Protein AF-A0A0A9XBM1-F1 (afdb_monomer_lite)

Organism: Lygus hesperus (NCBI:txid30085)

pLDDT: mean 88.99, std 8.9, range [54.28, 97.19]

Sequence (110 aa):
WNTLREMLKLSILEDVDGINVFISQVRAITDNQAQKAEEFISFRVEHKNLERELESVMVTAANLDNKNTLLRSWAREIVPSVTDATAALAQAKSKLKNYDALLQQQIDVF

Secondary structure (DSSP, 8-state):
-HHHHHHHHHHHHHHHHHHHHHHHHHHHHHSSPP-SHHHHHHHHHHHHHHHHHHHHHHHHHHHHHHHHHHHHHHHS---THHHHHHHHHHHHHHHHHHHHHHHHHHHTT-

Foldseek 3Di:
DVVVLVVLVVLLVVLLVVLVVLLVLLCVLLVDDDPDPVVLVVSVVSLVVSVVVLVVNVVSLVVSVVSQVVSCVPVVDGDPSSVVSVVSSVVSVVSSVVVVVVSVVVVVVD

Radius of gyration: 17.49 Å; chains: 1; bounding box: 48×18×48 Å

Structure (mmCIF, N/CA/C/O backbone):
data_AF-A0A0A9XBM1-F1
#
_entry.id   AF-A0A0A9XBM1-F1
#
loop_
_atom_site.group_PDB
_atom_site.id
_atom_site.type_symbol
_atom_site.label_atom_id
_atom_site.label_alt_id
_atom_site.label_comp_id
_atom_site.label_asym_id
_atom_site.label_entity_id
_atom_site.label_seq_id
_atom_site.pdbx_PDB_ins_code
_atom_site.Cartn_x
_atom_site.Cartn_y
_atom_site.Cartn_z
_atom_site.occupancy
_atom_site.B_iso_or_equiv
_atom_site.auth_seq_id
_atom_site.auth_comp_id
_atom_site.auth_asym_id
_atom_site.auth_atom_id
_atom_site.pdbx_PDB_model_num
ATOM 1 N N . TRP A 1 1 ? 26.077 -0.774 -17.423 1.00 62.84 1 TRP A N 1
ATOM 2 C CA . TRP A 1 1 ? 24.678 -1.020 -17.831 1.00 62.84 1 TRP A CA 1
ATOM 3 C C . TRP A 1 1 ? 23.969 -2.034 -16.940 1.00 62.84 1 TRP A C 1
ATOM 5 O O . TRP A 1 1 ? 22.988 -1.641 -16.326 1.00 62.84 1 TRP A O 1
ATOM 15 N N . ASN A 1 2 ? 24.482 -3.259 -16.757 1.00 78.94 2 ASN A N 1
ATOM 16 C CA . ASN A 1 2 ? 23.859 -4.243 -15.850 1.00 78.94 2 ASN A CA 1
ATOM 17 C C . ASN A 1 2 ? 23.706 -3.741 -14.402 1.00 78.94 2 ASN A C 1
ATOM 19 O O . ASN A 1 2 ? 22.656 -3.928 -13.806 1.00 78.94 2 ASN A O 1
ATOM 23 N N . THR A 1 3 ? 24.693 -3.019 -13.865 1.00 88.94 3 THR A N 1
ATOM 24 C CA . THR A 1 3 ? 24.633 -2.476 -12.496 1.00 88.94 3 THR A CA 1
ATOM 25 C C . THR A 1 3 ? 23.484 -1.486 -12.280 1.00 88.94 3 THR A C 1
ATOM 27 O O . THR A 1 3 ? 22.791 -1.578 -11.277 1.00 88.94 3 THR A O 1
ATOM 30 N N . LEU A 1 4 ? 23.231 -0.577 -13.232 1.00 89.56 4 LEU A N 1
ATOM 31 C CA . LEU A 1 4 ? 22.135 0.399 -13.127 1.00 89.56 4 LEU A CA 1
ATOM 32 C C . LEU A 1 4 ? 20.760 -0.275 -13.204 1.00 89.56 4 LEU A C 1
ATOM 34 O O . LEU A 1 4 ? 19.846 0.117 -12.485 1.00 89.56 4 LEU A O 1
ATOM 38 N N . ARG A 1 5 ? 20.626 -1.314 -14.041 1.00 92.06 5 ARG A N 1
ATOM 39 C CA . ARG A 1 5 ? 19.409 -2.131 -14.120 1.00 92.06 5 ARG A CA 1
ATOM 40 C C . ARG A 1 5 ? 19.108 -2.807 -12.784 1.00 92.06 5 ARG A C 1
ATOM 42 O O . ARG A 1 5 ? 17.983 -2.718 -12.303 1.00 92.06 5 ARG A O 1
ATOM 49 N N . GLU A 1 6 ? 20.101 -3.471 -12.195 1.00 93.12 6 GLU A N 1
ATOM 50 C CA . GLU A 1 6 ? 19.921 -4.159 -10.911 1.00 93.12 6 GLU A CA 1
ATOM 51 C C . GLU A 1 6 ? 19.645 -3.175 -9.769 1.00 93.12 6 GLU A C 1
ATOM 53 O O . GLU A 1 6 ? 18.763 -3.426 -8.957 1.00 93.12 6 GLU A O 1
ATOM 58 N N . MET A 1 7 ? 20.309 -2.014 -9.746 1.00 94.12 7 MET A N 1
ATOM 59 C CA . MET A 1 7 ? 20.017 -0.960 -8.766 1.00 94.12 7 MET A CA 1
ATOM 60 C C . MET A 1 7 ? 18.577 -0.445 -8.879 1.00 94.12 7 MET A C 1
ATOM 62 O O . MET A 1 7 ? 17.908 -0.274 -7.863 1.00 94.12 7 MET A O 1
ATOM 66 N N . LEU A 1 8 ? 18.074 -0.234 -10.102 1.00 94.56 8 LEU A N 1
ATOM 67 C CA . LEU A 1 8 ? 16.690 0.193 -10.310 1.00 94.56 8 LEU A CA 1
ATOM 68 C C . LEU A 1 8 ? 15.699 -0.873 -9.829 1.00 94.56 8 LEU A C 1
ATOM 70 O O . LEU A 1 8 ? 14.731 -0.536 -9.156 1.00 94.56 8 LEU A O 1
ATOM 74 N N . LYS A 1 9 ? 15.955 -2.154 -10.120 1.00 94.81 9 LYS A N 1
ATOM 75 C CA . LYS A 1 9 ? 15.132 -3.258 -9.608 1.00 94.81 9 LYS A CA 1
ATOM 76 C C . LYS A 1 9 ? 15.122 -3.332 -8.091 1.00 94.81 9 LYS A C 1
ATOM 78 O O . LYS A 1 9 ? 14.051 -3.472 -7.518 1.00 94.81 9 LYS A O 1
ATOM 83 N N . LEU A 1 10 ? 16.289 -3.248 -7.456 1.00 94.81 10 LEU A N 1
ATOM 84 C CA . LEU A 1 10 ? 16.393 -3.284 -5.999 1.00 94.81 10 LEU A CA 1
ATOM 85 C C . LEU A 1 10 ? 15.613 -2.129 -5.375 1.00 94.81 10 LEU A C 1
ATOM 87 O O . LEU A 1 10 ? 14.800 -2.365 -4.494 1.00 94.81 10 LEU A O 1
ATOM 91 N N . SER A 1 11 ? 15.751 -0.917 -5.917 1.00 95.88 11 SER A N 1
ATOM 92 C CA . SER A 1 11 ? 14.977 0.232 -5.443 1.00 95.88 11 SER A CA 1
ATOM 93 C C . SER A 1 11 ? 13.463 0.055 -5.630 1.00 95.88 11 SER A C 1
ATOM 95 O O . SER A 1 11 ? 12.692 0.487 -4.782 1.00 95.88 11 SER A O 1
ATOM 97 N N . ILE A 1 12 ? 13.018 -0.586 -6.718 1.00 96.31 12 ILE A N 1
ATOM 98 C CA . ILE A 1 12 ? 11.601 -0.938 -6.916 1.00 96.31 12 ILE A CA 1
ATOM 99 C C . ILE A 1 12 ? 11.145 -1.955 -5.861 1.00 96.31 12 ILE A C 1
ATOM 101 O O . ILE A 1 12 ? 1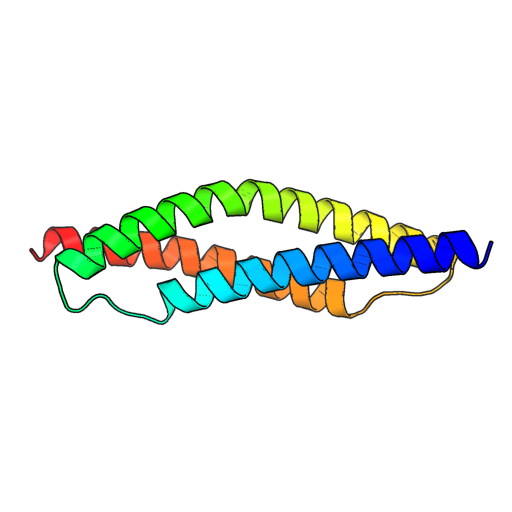0.053 -1.820 -5.319 1.00 96.31 12 ILE A O 1
ATOM 105 N N . LEU A 1 13 ? 11.956 -2.976 -5.573 1.00 96.06 13 LEU A N 1
ATOM 106 C CA . LEU A 1 13 ? 11.619 -4.000 -4.582 1.00 96.06 13 LEU A CA 1
ATOM 107 C C . LEU A 1 13 ? 11.556 -3.423 -3.162 1.00 96.06 13 LEU A C 1
ATOM 109 O O . LEU A 1 13 ? 10.625 -3.743 -2.434 1.00 96.06 13 LEU A O 1
ATOM 113 N N . GLU A 1 14 ? 12.472 -2.524 -2.801 1.00 96.12 14 GLU A N 1
ATOM 114 C CA . GLU A 1 14 ? 12.451 -1.813 -1.515 1.00 96.12 14 GLU A CA 1
ATOM 115 C C . GLU A 1 14 ? 11.171 -0.981 -1.340 1.00 96.12 14 GLU A C 1
ATOM 117 O O . GLU A 1 14 ? 10.521 -1.050 -0.296 1.00 96.12 14 GLU A O 1
ATOM 122 N N . ASP A 1 15 ? 10.765 -0.239 -2.375 1.00 96.75 15 ASP A N 1
ATOM 123 C CA . ASP A 1 15 ? 9.511 0.522 -2.363 1.00 96.75 15 ASP A CA 1
ATOM 124 C C . ASP A 1 15 ? 8.284 -0.406 -2.235 1.00 96.75 15 ASP A C 1
ATOM 126 O O . ASP A 1 15 ? 7.347 -0.099 -1.494 1.00 96.75 15 ASP A O 1
ATOM 130 N N . VAL A 1 16 ? 8.282 -1.551 -2.936 1.00 97.06 16 VAL A N 1
ATOM 131 C CA . VAL A 1 16 ? 7.225 -2.577 -2.832 1.00 97.06 16 VAL A CA 1
ATOM 132 C C . VAL A 1 16 ? 7.138 -3.129 -1.409 1.00 97.06 16 VAL A C 1
ATOM 134 O O . VAL A 1 16 ? 6.039 -3.230 -0.864 1.00 97.06 16 VAL A O 1
ATOM 137 N N . ASP A 1 17 ? 8.270 -3.461 -0.793 1.00 96.56 17 ASP A N 1
ATOM 138 C CA . ASP A 1 17 ? 8.311 -3.982 0.573 1.00 96.56 17 ASP A CA 1
ATOM 139 C C . ASP A 1 17 ? 7.808 -2.946 1.582 1.00 96.56 17 ASP A C 1
ATOM 141 O O . ASP A 1 17 ? 6.992 -3.279 2.444 1.00 96.56 17 ASP A O 1
ATOM 145 N N . GLY A 1 18 ? 8.194 -1.675 1.429 1.00 96.50 18 GLY A N 1
ATOM 146 C CA . GLY A 1 18 ? 7.663 -0.577 2.240 1.00 96.50 18 GLY A CA 1
ATOM 147 C C . GLY A 1 18 ? 6.138 -0.450 2.139 1.00 96.50 18 GLY A C 1
ATOM 148 O O . GLY A 1 18 ? 5.448 -0.370 3.157 1.00 96.50 18 GLY A O 1
ATOM 149 N N . ILE A 1 19 ? 5.588 -0.519 0.921 1.00 96.50 19 ILE A N 1
ATOM 150 C CA . ILE A 1 19 ? 4.134 -0.522 0.694 1.00 96.50 19 ILE A CA 1
ATOM 151 C C . ILE A 1 19 ? 3.475 -1.748 1.351 1.00 96.50 19 ILE A C 1
ATOM 153 O O . ILE A 1 19 ? 2.422 -1.622 1.980 1.00 96.50 19 ILE A O 1
ATOM 157 N N . ASN A 1 20 ? 4.084 -2.931 1.251 1.00 96.50 20 ASN A N 1
ATOM 158 C CA . ASN A 1 20 ? 3.552 -4.162 1.840 1.00 96.50 20 ASN A CA 1
ATOM 159 C C . ASN A 1 20 ? 3.535 -4.134 3.375 1.00 96.50 20 ASN A C 1
ATOM 161 O O . ASN A 1 20 ? 2.588 -4.642 3.990 1.00 96.50 20 ASN A O 1
ATOM 165 N N . VAL A 1 21 ? 4.543 -3.525 4.004 1.00 96.69 21 VAL A N 1
ATOM 166 C CA . VAL A 1 21 ? 4.569 -3.302 5.458 1.00 96.69 21 VAL A CA 1
ATOM 167 C C . VAL A 1 21 ? 3.399 -2.416 5.874 1.00 96.69 21 VAL A C 1
ATOM 169 O O . VAL A 1 21 ? 2.626 -2.808 6.750 1.00 96.69 21 VAL A O 1
ATOM 172 N N . PHE A 1 22 ? 3.200 -1.289 5.187 1.00 97.19 22 PHE A N 1
ATOM 173 C CA . PHE A 1 22 ? 2.070 -0.397 5.446 1.00 97.19 22 PHE A CA 1
ATOM 174 C C . PHE A 1 22 ? 0.719 -1.117 5.293 1.00 97.19 22 PHE A C 1
ATOM 176 O O . PHE A 1 22 ? -0.136 -1.061 6.177 1.00 97.19 22 PHE A O 1
ATOM 183 N N . ILE A 1 23 ? 0.527 -1.878 4.209 1.00 96.19 23 ILE A N 1
ATOM 184 C CA . ILE A 1 23 ? -0.701 -2.665 3.989 1.00 96.19 23 ILE A CA 1
ATOM 185 C C . ILE A 1 23 ? -0.939 -3.655 5.136 1.00 96.19 23 ILE A C 1
ATOM 187 O O . ILE A 1 23 ? -2.081 -3.863 5.552 1.00 96.19 23 ILE A O 1
ATOM 191 N N . SER A 1 24 ? 0.123 -4.271 5.654 1.00 95.31 24 SER A N 1
ATOM 192 C CA . SER A 1 24 ? 0.029 -5.220 6.764 1.00 95.31 24 SER A CA 1
ATOM 193 C C . SER A 1 24 ? -0.408 -4.537 8.061 1.00 95.31 24 SER A C 1
ATOM 195 O O . SER A 1 24 ? -1.259 -5.076 8.765 1.00 95.31 24 SER A O 1
ATOM 197 N N . GLN A 1 25 ? 0.090 -3.330 8.340 1.00 94.25 25 GLN A N 1
ATOM 198 C CA . GLN A 1 25 ? -0.356 -2.521 9.480 1.00 94.25 25 GLN A CA 1
ATOM 199 C C . GLN A 1 25 ? -1.830 -2.122 9.345 1.00 94.25 25 GLN A C 1
ATOM 201 O O . GLN A 1 25 ? -2.598 -2.263 10.295 1.00 94.25 25 GLN A O 1
ATOM 206 N N . VAL A 1 26 ? -2.262 -1.717 8.145 1.00 94.31 26 VAL A N 1
ATOM 207 C CA . VAL A 1 26 ? -3.678 -1.429 7.872 1.00 94.31 26 VAL A CA 1
ATOM 208 C C . VAL A 1 26 ? -4.555 -2.651 8.134 1.00 94.31 26 VAL A C 1
ATOM 210 O O . VAL A 1 26 ? -5.606 -2.534 8.761 1.00 94.31 26 VAL A O 1
ATOM 213 N N . ARG A 1 27 ? -4.149 -3.840 7.680 1.00 91.88 27 ARG A N 1
ATOM 214 C CA . ARG A 1 27 ? -4.899 -5.078 7.954 1.00 91.88 27 ARG A CA 1
ATOM 215 C C . ARG A 1 27 ? -4.963 -5.373 9.448 1.00 91.88 27 ARG A C 1
ATOM 217 O O . ARG A 1 27 ? -6.042 -5.661 9.948 1.00 91.88 27 ARG A O 1
ATOM 224 N N . ALA A 1 28 ? -3.847 -5.223 10.159 1.00 90.56 28 ALA A N 1
ATOM 225 C CA . ALA A 1 28 ? -3.782 -5.474 11.595 1.00 90.56 28 ALA A CA 1
ATOM 226 C C . ALA A 1 28 ? -4.782 -4.623 12.394 1.00 90.56 28 ALA A C 1
ATOM 228 O O . ALA A 1 28 ? -5.370 -5.131 13.345 1.00 90.56 28 ALA A O 1
ATOM 229 N N . ILE A 1 29 ? -5.017 -3.368 11.999 1.00 88.62 29 ILE A N 1
ATOM 230 C CA . ILE A 1 29 ? -5.997 -2.520 12.693 1.00 88.62 29 ILE A CA 1
ATOM 231 C C . ILE A 1 29 ? -7.429 -2.714 12.183 1.00 88.62 29 ILE A C 1
ATOM 233 O O . ILE A 1 29 ? -8.367 -2.688 12.968 1.00 88.62 29 ILE A O 1
ATOM 237 N N . THR A 1 30 ? -7.619 -2.926 10.877 1.00 87.88 30 THR A N 1
ATOM 238 C CA . THR A 1 30 ? -8.963 -2.953 10.272 1.00 87.88 30 THR A CA 1
ATOM 239 C C . THR A 1 30 ? -9.654 -4.305 10.389 1.00 87.88 30 THR A C 1
ATOM 241 O O . THR A 1 30 ? -10.882 -4.356 10.398 1.00 87.88 30 THR A O 1
ATOM 244 N N . ASP A 1 31 ? -8.889 -5.392 10.500 1.00 85.12 31 ASP A N 1
ATOM 245 C CA . ASP A 1 31 ? -9.436 -6.736 10.690 1.00 85.12 31 ASP A CA 1
ATOM 246 C C . ASP A 1 31 ? -9.720 -7.029 12.186 1.00 85.12 31 ASP A C 1
ATOM 248 O O . ASP A 1 31 ? -10.438 -7.979 12.500 1.00 85.12 31 ASP A O 1
ATOM 252 N N . ASN A 1 32 ? -9.229 -6.187 13.108 1.00 79.12 32 ASN A N 1
ATOM 253 C CA . ASN A 1 32 ? -9.521 -6.258 14.541 1.00 79.12 32 ASN A CA 1
ATOM 254 C C . ASN A 1 32 ? -10.636 -5.270 14.929 1.00 79.12 32 ASN A C 1
ATOM 256 O O . ASN A 1 32 ? -10.530 -4.061 14.728 1.00 79.12 32 ASN A O 1
ATOM 260 N N . GLN A 1 33 ? -11.713 -5.778 15.531 1.00 70.12 33 GLN A N 1
ATOM 261 C CA . GLN A 1 33 ? -12.764 -4.941 16.114 1.00 70.12 33 GLN A CA 1
ATOM 262 C C . GLN A 1 33 ? -12.463 -4.691 17.593 1.00 70.12 33 GLN A C 1
ATOM 264 O O . GLN A 1 33 ? -12.270 -5.647 18.344 1.00 70.12 33 GLN A O 1
ATOM 269 N N . ALA A 1 34 ? -12.448 -3.421 18.014 1.00 69.94 34 ALA A N 1
ATOM 270 C CA . ALA A 1 34 ? -12.358 -3.070 19.430 1.00 69.94 34 ALA A CA 1
ATOM 271 C C . ALA A 1 34 ? -13.541 -3.678 20.189 1.00 69.94 34 ALA A C 1
ATOM 273 O O . ALA A 1 34 ? -14.692 -3.504 19.788 1.00 69.94 34 ALA A O 1
ATOM 274 N N . GLN A 1 35 ? -13.259 -4.367 21.292 1.00 72.69 35 GLN A N 1
ATOM 275 C CA . GLN A 1 35 ? -14.288 -4.896 22.191 1.00 72.69 35 GLN A CA 1
ATOM 276 C C . GLN A 1 35 ? -14.389 -4.071 23.477 1.00 72.69 35 GLN A C 1
ATOM 278 O O . GLN A 1 35 ? -15.396 -4.142 24.183 1.00 72.69 35 GLN A O 1
ATOM 283 N N . LYS A 1 36 ? -13.358 -3.274 23.783 1.00 78.75 36 LYS A N 1
ATOM 284 C CA . LYS A 1 36 ? -13.285 -2.410 24.966 1.00 78.75 36 LYS A CA 1
ATOM 285 C C . LYS A 1 36 ? -13.039 -0.952 24.581 1.00 78.75 36 LYS A C 1
ATOM 287 O O . LYS A 1 36 ? -12.389 -0.659 23.581 1.00 78.75 36 LYS A O 1
ATOM 292 N N . ALA A 1 37 ? -13.483 -0.029 25.434 1.00 71.25 37 ALA A N 1
ATOM 293 C CA . ALA A 1 37 ? -13.300 1.412 25.228 1.00 71.25 37 ALA A CA 1
ATOM 294 C C . ALA A 1 37 ? -11.815 1.840 25.158 1.00 71.25 37 ALA A C 1
ATOM 296 O O . ALA A 1 37 ? -11.461 2.761 24.425 1.00 71.25 37 ALA A O 1
ATOM 297 N N . GLU A 1 38 ? -10.928 1.161 25.889 1.00 78.19 38 GLU A N 1
ATOM 298 C CA . GLU A 1 38 ? -9.480 1.428 25.877 1.00 78.19 38 GLU A CA 1
ATOM 299 C C . GLU A 1 38 ? -8.838 1.044 24.532 1.00 78.19 38 GLU A C 1
ATOM 301 O O . GLU A 1 38 ? -8.052 1.811 23.972 1.00 78.19 38 GLU A O 1
ATOM 306 N N . GLU A 1 39 ? -9.234 -0.104 23.972 1.00 81.31 39 GLU A N 1
ATOM 307 C CA . GLU A 1 39 ? -8.809 -0.574 22.645 1.00 81.31 39 GLU A CA 1
ATOM 308 C C . GLU A 1 39 ? -9.285 0.388 2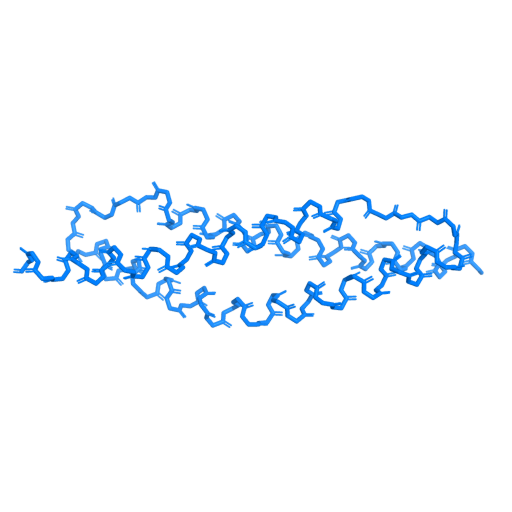1.553 1.00 81.31 39 GLU A C 1
ATOM 310 O O . GLU A 1 39 ? -8.547 0.692 20.619 1.00 81.31 39 GLU A O 1
ATOM 315 N N . PHE A 1 40 ? -10.487 0.945 21.717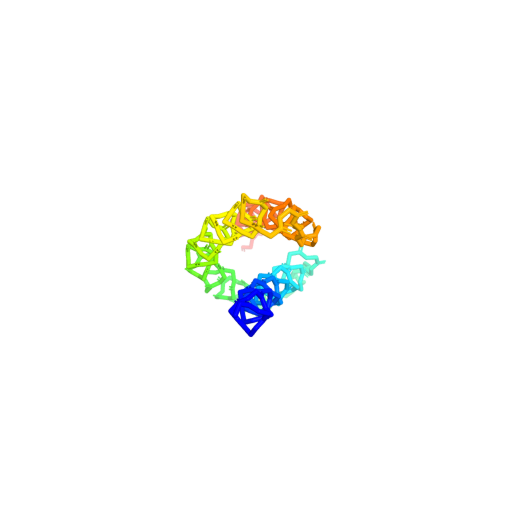 1.00 80.88 40 PHE A N 1
ATOM 316 C CA . PHE A 1 40 ? -11.060 1.911 20.790 1.00 80.88 40 PHE A CA 1
ATOM 317 C C . PHE A 1 40 ? -10.217 3.192 20.673 1.00 80.88 40 PHE A C 1
ATOM 319 O O . PHE A 1 40 ? -9.944 3.673 19.571 1.00 80.88 40 PHE A O 1
ATOM 326 N N . ILE A 1 41 ? -9.756 3.743 21.803 1.00 82.25 41 ILE A N 1
ATOM 327 C CA . ILE A 1 41 ? -8.872 4.919 21.800 1.00 82.25 41 ILE A CA 1
ATOM 328 C C . ILE A 1 41 ? -7.536 4.585 21.126 1.00 82.25 41 ILE A C 1
ATOM 330 O O . ILE A 1 41 ? -7.062 5.393 20.322 1.00 82.25 41 ILE A O 1
ATOM 334 N N . SER A 1 42 ? -6.961 3.409 21.410 1.00 86.88 42 SER A N 1
ATOM 335 C CA . SER A 1 42 ? -5.715 2.949 20.776 1.00 86.88 42 SER A CA 1
ATOM 336 C C . SER A 1 42 ? -5.865 2.858 19.258 1.00 86.88 42 SER A C 1
ATOM 338 O O . SER A 1 42 ? -5.115 3.502 18.522 1.00 86.88 42 SER A O 1
ATOM 340 N N . PHE A 1 43 ? -6.896 2.157 18.779 1.00 87.31 43 PHE A N 1
ATOM 341 C CA . PHE A 1 43 ? -7.143 1.988 17.348 1.00 87.31 43 PHE A CA 1
ATOM 342 C C . PHE A 1 43 ? -7.443 3.303 16.640 1.00 87.31 43 PHE A C 1
ATOM 344 O O . PHE A 1 43 ? -7.021 3.486 15.503 1.00 87.31 43 PHE A O 1
ATOM 351 N N . ARG A 1 44 ? -8.093 4.266 17.302 1.00 86.44 44 ARG A N 1
ATOM 352 C CA . ARG A 1 44 ? -8.308 5.600 16.724 1.00 86.44 44 ARG A CA 1
ATOM 353 C C . ARG A 1 44 ? -7.004 6.378 16.544 1.00 86.44 44 ARG A C 1
ATOM 355 O O . ARG A 1 44 ? -6.846 7.101 15.562 1.00 86.44 44 ARG A O 1
ATOM 362 N N . VAL A 1 45 ? -6.078 6.278 17.497 1.00 89.62 45 VAL A N 1
ATOM 363 C CA . VAL A 1 45 ? -4.760 6.922 17.376 1.00 89.62 45 VAL A CA 1
ATOM 364 C C . VAL A 1 45 ? -3.951 6.265 16.259 1.00 89.62 45 VAL A C 1
ATOM 366 O O . VAL A 1 45 ? -3.379 6.972 15.428 1.00 89.62 45 VAL A O 1
ATOM 369 N N . GLU A 1 46 ? -3.939 4.934 16.211 1.00 91.56 46 GLU A N 1
ATOM 370 C CA . GLU A 1 46 ? -3.254 4.163 15.171 1.00 91.56 46 GLU A CA 1
ATOM 371 C C . GLU A 1 46 ? -3.828 4.437 13.781 1.00 91.56 46 GLU A C 1
ATOM 373 O O . GLU A 1 46 ? -3.072 4.728 12.856 1.00 91.56 46 GLU A O 1
ATOM 378 N N . HIS A 1 47 ? -5.154 4.451 13.644 1.00 91.44 47 HIS A N 1
ATOM 379 C CA . HIS A 1 47 ? -5.840 4.797 12.402 1.00 91.44 47 HIS A CA 1
ATOM 380 C C . HIS A 1 47 ? -5.441 6.191 11.903 1.00 91.44 47 HIS A C 1
ATOM 382 O O . HIS A 1 47 ? -4.976 6.311 10.772 1.00 91.44 47 HIS A O 1
ATOM 388 N N . LYS A 1 48 ? -5.467 7.222 12.761 1.00 91.06 48 LYS A N 1
ATOM 389 C CA . LYS A 1 48 ? -5.011 8.575 12.387 1.00 91.06 48 LYS A CA 1
ATOM 390 C C . LYS A 1 48 ? -3.537 8.644 11.993 1.00 91.06 48 LYS A C 1
ATOM 392 O O . LYS A 1 48 ? -3.150 9.525 11.223 1.00 91.06 48 LYS A O 1
ATOM 397 N N . ASN A 1 49 ? -2.688 7.800 12.574 1.00 94.19 49 ASN A N 1
ATOM 398 C CA . ASN A 1 49 ? -1.281 7.732 12.185 1.00 94.19 49 ASN A CA 1
ATOM 399 C C . ASN A 1 49 ? -1.138 7.083 10.803 1.00 94.19 49 ASN A C 1
ATOM 401 O O . ASN A 1 49 ? -0.436 7.633 9.957 1.00 94.19 49 ASN A O 1
ATOM 405 N N . LEU A 1 50 ? -1.867 5.994 10.547 1.00 95.00 50 LEU A N 1
ATOM 406 C CA . LEU A 1 50 ? -1.880 5.313 9.252 1.00 95.00 50 LEU A CA 1
ATOM 407 C C . LEU A 1 50 ? -2.500 6.167 8.141 1.00 95.00 50 LEU A C 1
ATOM 409 O O . LEU A 1 50 ? -2.033 6.112 7.009 1.00 95.00 50 LEU A O 1
ATOM 413 N N . GLU A 1 51 ? -3.497 7.002 8.436 1.00 92.50 51 GLU A N 1
ATOM 414 C CA . GLU A 1 51 ? -4.022 7.974 7.470 1.00 92.50 51 GLU A CA 1
ATOM 415 C C . GLU A 1 51 ? -2.979 9.019 7.065 1.00 92.50 51 GLU A C 1
ATOM 417 O O . GLU A 1 51 ? -2.875 9.356 5.888 1.00 92.50 51 GLU A O 1
ATOM 422 N N . ARG A 1 52 ? -2.172 9.503 8.017 1.00 93.62 52 ARG A N 1
ATOM 423 C CA . ARG A 1 52 ? -1.060 10.416 7.709 1.00 93.62 52 ARG A CA 1
ATOM 424 C C . ARG A 1 52 ? 0.027 9.721 6.894 1.00 93.62 52 ARG A C 1
ATOM 426 O O . ARG A 1 52 ? 0.560 10.298 5.951 1.00 93.62 52 ARG A O 1
ATOM 433 N N . GLU A 1 53 ? 0.353 8.481 7.241 1.00 95.25 53 GLU A N 1
ATOM 434 C CA . GLU A 1 53 ? 1.348 7.690 6.517 1.00 95.25 53 GLU A CA 1
ATOM 435 C C . GLU A 1 53 ? 0.885 7.329 5.096 1.00 95.25 53 GLU A C 1
ATOM 437 O O . GLU A 1 53 ? 1.694 7.337 4.166 1.00 95.25 53 GLU A O 1
ATOM 442 N N . LEU A 1 54 ? -0.421 7.115 4.893 1.00 94.62 54 LEU A N 1
ATOM 443 C CA . LEU A 1 54 ? -1.013 6.797 3.593 1.00 94.62 54 LEU A CA 1
ATOM 444 C C . LEU A 1 54 ? -0.649 7.822 2.514 1.00 94.62 54 LEU A C 1
ATOM 446 O O . LEU A 1 54 ? -0.393 7.429 1.377 1.00 94.62 54 LEU A O 1
ATOM 450 N N . GLU A 1 55 ? -0.615 9.117 2.839 1.00 91.06 55 GLU A N 1
ATOM 451 C CA . GLU A 1 55 ? -0.243 10.164 1.878 1.00 91.06 55 GLU A CA 1
ATOM 452 C C . GLU A 1 55 ? 1.182 9.957 1.351 1.00 91.06 55 GLU A C 1
ATOM 454 O O . GLU A 1 55 ? 1.409 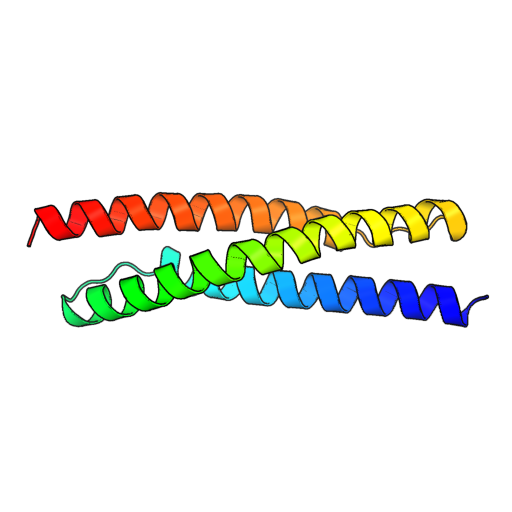9.983 0.140 1.00 91.06 55 GLU A O 1
ATOM 459 N N . SER A 1 56 ? 2.123 9.665 2.251 1.00 94.50 56 SER A N 1
ATOM 460 C CA . SER A 1 56 ? 3.514 9.363 1.902 1.00 94.50 56 SER A CA 1
ATOM 461 C C . SER A 1 56 ? 3.613 8.087 1.059 1.00 94.50 56 SER A C 1
ATOM 463 O O . SER A 1 56 ? 4.242 8.072 -0.000 1.00 94.50 56 SER A O 1
ATOM 465 N N . VAL A 1 57 ? 2.912 7.025 1.464 1.00 95.44 57 VAL A N 1
ATOM 466 C CA . VAL A 1 57 ? 2.923 5.733 0.759 1.00 95.44 57 VAL A CA 1
ATOM 467 C C . VAL A 1 57 ? 2.291 5.843 -0.635 1.00 95.44 57 VAL A C 1
ATOM 469 O O . VAL A 1 57 ? 2.768 5.219 -1.584 1.00 95.44 57 VAL A O 1
ATOM 472 N N . MET A 1 58 ? 1.264 6.680 -0.809 1.00 93.50 58 MET A N 1
ATOM 473 C CA . MET A 1 58 ? 0.682 6.967 -2.123 1.00 93.50 58 MET A CA 1
ATOM 474 C C . MET A 1 58 ? 1.669 7.677 -3.059 1.00 93.50 58 MET A C 1
ATOM 476 O O . MET A 1 58 ? 1.699 7.371 -4.253 1.00 93.50 58 MET A O 1
ATOM 480 N N . VAL A 1 59 ? 2.496 8.589 -2.536 1.00 93.62 59 VAL A N 1
ATOM 481 C CA . VAL A 1 59 ? 3.574 9.231 -3.307 1.00 93.62 59 VAL A CA 1
ATOM 482 C C . VAL A 1 59 ? 4.617 8.192 -3.725 1.00 93.62 59 VAL A C 1
ATOM 484 O O . VAL A 1 59 ? 5.010 8.155 -4.894 1.00 93.62 59 VAL A O 1
ATOM 487 N N . THR A 1 60 ? 5.014 7.299 -2.814 1.00 94.69 60 THR A N 1
ATOM 488 C CA . THR A 1 60 ? 5.916 6.179 -3.122 1.00 94.69 60 THR A CA 1
ATOM 489 C C . THR A 1 60 ? 5.342 5.284 -4.218 1.00 94.69 60 THR A C 1
ATOM 491 O O . THR A 1 60 ? 6.041 4.987 -5.180 1.00 94.69 60 THR A O 1
ATOM 494 N N . ALA A 1 61 ? 4.057 4.926 -4.152 1.00 93.62 61 ALA A N 1
ATOM 495 C CA . ALA A 1 61 ? 3.405 4.101 -5.169 1.00 93.62 61 ALA A CA 1
ATOM 496 C C . ALA A 1 61 ? 3.351 4.774 -6.555 1.00 93.62 61 ALA A C 1
ATOM 498 O O . ALA A 1 61 ? 3.552 4.107 -7.570 1.00 93.62 61 ALA A O 1
ATOM 499 N N . ALA A 1 62 ? 3.131 6.091 -6.617 1.00 92.62 62 ALA A N 1
ATOM 500 C CA . ALA A 1 62 ? 3.192 6.835 -7.877 1.00 92.62 62 ALA A CA 1
ATOM 501 C C . ALA A 1 62 ? 4.618 6.855 -8.462 1.00 92.62 62 ALA A C 1
ATOM 503 O O . ALA A 1 62 ? 4.814 6.664 -9.663 1.00 92.62 62 ALA A O 1
ATOM 504 N N . ASN A 1 63 ? 5.633 7.034 -7.611 1.00 93.69 63 ASN A N 1
ATOM 505 C CA . ASN A 1 63 ? 7.035 6.964 -8.026 1.00 93.69 63 ASN A CA 1
ATOM 506 C C . ASN A 1 63 ? 7.443 5.551 -8.466 1.00 93.69 63 ASN A C 1
ATOM 508 O O . ASN A 1 63 ? 8.227 5.398 -9.405 1.00 93.69 63 ASN A O 1
ATOM 512 N N . LEU A 1 64 ? 6.894 4.525 -7.822 1.00 94.38 64 LEU A N 1
ATOM 513 C CA . LEU A 1 64 ? 7.143 3.125 -8.131 1.00 94.38 64 LEU A CA 1
ATOM 514 C C . LEU A 1 64 ? 6.688 2.756 -9.549 1.00 94.38 64 LEU A C 1
ATOM 516 O O . LEU A 1 64 ? 7.429 2.096 -10.280 1.00 94.38 64 LEU A O 1
ATOM 520 N N . ASP A 1 65 ? 5.517 3.236 -9.973 1.00 91.25 65 ASP A N 1
ATOM 521 C CA . ASP A 1 65 ? 5.016 3.020 -11.336 1.00 91.25 65 ASP A CA 1
ATOM 522 C C . ASP A 1 65 ? 5.918 3.687 -12.391 1.00 91.25 65 ASP A C 1
ATOM 524 O O . ASP A 1 65 ? 6.252 3.086 -13.419 1.00 91.25 65 ASP A O 1
ATOM 528 N N . ASN A 1 66 ? 6.431 4.886 -12.090 1.00 93.25 66 ASN A N 1
ATOM 529 C CA . ASN A 1 66 ? 7.417 5.565 -12.935 1.00 93.25 66 ASN A CA 1
ATOM 530 C C . ASN A 1 66 ? 8.720 4.756 -13.055 1.00 93.25 66 ASN A C 1
ATOM 532 O O . ASN A 1 66 ? 9.234 4.572 -14.163 1.00 93.25 66 ASN A O 1
ATOM 536 N N . LYS A 1 67 ? 9.246 4.230 -11.938 1.00 94.44 67 LYS A N 1
ATOM 537 C CA . LYS A 1 67 ? 10.449 3.379 -11.930 1.00 94.44 67 LYS A CA 1
ATOM 538 C C . LYS A 1 67 ? 10.236 2.099 -12.743 1.00 94.44 67 LYS A C 1
ATOM 540 O O . LYS A 1 67 ? 11.098 1.735 -13.544 1.00 94.44 67 LYS A O 1
ATOM 545 N N . ASN A 1 68 ? 9.086 1.442 -12.591 1.00 93.00 68 ASN A N 1
ATOM 546 C CA . ASN A 1 68 ? 8.762 0.219 -13.329 1.00 93.00 68 ASN A CA 1
ATOM 547 C C . ASN A 1 68 ? 8.566 0.498 -14.831 1.00 93.00 68 ASN A C 1
ATOM 549 O O . ASN A 1 68 ? 9.002 -0.280 -15.680 1.00 93.00 68 ASN A O 1
ATOM 553 N N . THR A 1 69 ? 7.999 1.657 -15.181 1.00 93.62 69 THR A N 1
ATOM 554 C CA . THR A 1 69 ? 7.895 2.122 -16.571 1.00 93.62 69 THR A CA 1
ATOM 555 C C . THR A 1 69 ? 9.266 2.386 -17.193 1.00 93.62 69 THR A C 1
ATOM 557 O O . THR A 1 69 ? 9.491 1.995 -18.341 1.00 93.62 69 THR A O 1
ATOM 560 N N . LEU A 1 70 ? 10.196 2.994 -16.449 1.00 94.06 70 LEU A N 1
ATOM 561 C CA . LEU A 1 70 ? 11.577 3.203 -16.892 1.00 94.06 70 LEU A CA 1
ATOM 562 C C . LEU A 1 70 ? 12.319 1.873 -17.095 1.00 94.06 70 LEU A C 1
ATOM 564 O O . LEU A 1 70 ? 13.000 1.690 -18.105 1.00 94.06 70 LEU A O 1
ATOM 568 N N . LEU A 1 71 ? 12.159 0.925 -16.168 1.00 93.69 71 LEU A N 1
ATOM 569 C CA . LEU A 1 71 ? 12.735 -0.414 -16.301 1.00 93.69 71 LEU A CA 1
ATOM 570 C C . LEU A 1 71 ? 12.191 -1.124 -17.551 1.00 93.69 71 LEU A C 1
ATOM 572 O O . LEU A 1 71 ? 12.961 -1.705 -18.319 1.00 93.69 71 LEU A O 1
ATOM 576 N N . ARG A 1 72 ? 10.885 -1.001 -17.810 1.00 93.56 72 ARG A N 1
ATOM 577 C CA . ARG A 1 72 ? 10.234 -1.575 -18.993 1.00 93.56 72 ARG A CA 1
ATOM 578 C C . ARG A 1 72 ? 10.734 -0.960 -20.292 1.00 93.56 72 ARG A C 1
ATOM 580 O O . ARG A 1 72 ? 11.009 -1.696 -21.237 1.00 93.56 72 ARG A O 1
ATOM 587 N N . SER A 1 73 ? 10.833 0.366 -20.364 1.00 92.81 73 SER A N 1
ATOM 588 C CA . SER A 1 73 ? 11.216 1.061 -21.599 1.00 92.81 73 SER A CA 1
ATOM 589 C C . SER A 1 73 ? 12.670 0.796 -21.979 1.00 92.81 73 SER A C 1
ATOM 591 O O . SER A 1 73 ? 12.978 0.607 -23.155 1.00 92.81 73 SER A O 1
ATOM 593 N N . TRP A 1 74 ? 13.554 0.732 -20.985 1.00 90.06 74 TRP A N 1
ATOM 594 C CA . TRP A 1 74 ? 14.982 0.568 -21.210 1.00 90.06 74 TRP A CA 1
ATOM 595 C C . TRP A 1 74 ? 15.409 -0.900 -21.232 1.00 90.06 74 TRP A C 1
ATOM 597 O O . TRP A 1 74 ? 16.022 -1.358 -22.195 1.00 90.06 74 TRP A O 1
ATOM 607 N N . ALA A 1 75 ? 15.101 -1.654 -20.180 1.00 90.38 75 ALA A N 1
ATOM 608 C CA . ALA A 1 75 ? 15.599 -3.016 -20.011 1.00 90.38 75 ALA A CA 1
ATOM 609 C C . ALA A 1 75 ? 14.662 -4.082 -20.597 1.00 90.38 75 ALA A C 1
ATOM 611 O O . ALA A 1 75 ? 15.047 -5.245 -20.646 1.00 90.38 75 ALA A O 1
ATOM 612 N N . ARG A 1 76 ? 13.458 -3.703 -21.062 1.00 91.31 76 ARG A N 1
ATOM 613 C CA . ARG A 1 76 ? 12.387 -4.633 -21.479 1.00 91.31 76 ARG A CA 1
ATOM 614 C C . ARG A 1 76 ? 11.987 -5.613 -20.373 1.00 91.31 76 ARG A C 1
ATOM 616 O O . ARG A 1 76 ? 11.554 -6.728 -20.646 1.00 91.31 76 ARG A O 1
ATOM 623 N N . GLU A 1 77 ? 12.123 -5.180 -19.127 1.00 90.94 77 GLU A N 1
ATOM 624 C CA . GLU A 1 77 ? 11.827 -5.966 -17.935 1.00 90.94 77 GLU A CA 1
ATOM 625 C C . GLU A 1 77 ? 10.773 -5.253 -17.090 1.00 90.94 77 GLU A C 1
ATOM 627 O O . GLU A 1 77 ? 10.650 -4.032 -17.130 1.00 90.94 77 GLU A O 1
ATOM 632 N N . ILE A 1 78 ? 10.009 -6.020 -16.321 1.00 90.12 78 ILE A N 1
ATOM 633 C CA . ILE A 1 78 ? 9.015 -5.500 -15.384 1.00 90.12 78 ILE A CA 1
ATOM 634 C C . ILE A 1 78 ? 9.204 -6.184 -14.038 1.00 90.12 78 ILE A C 1
ATOM 636 O O . ILE A 1 78 ? 9.626 -7.340 -13.983 1.00 90.12 78 ILE A O 1
ATOM 640 N N . VAL A 1 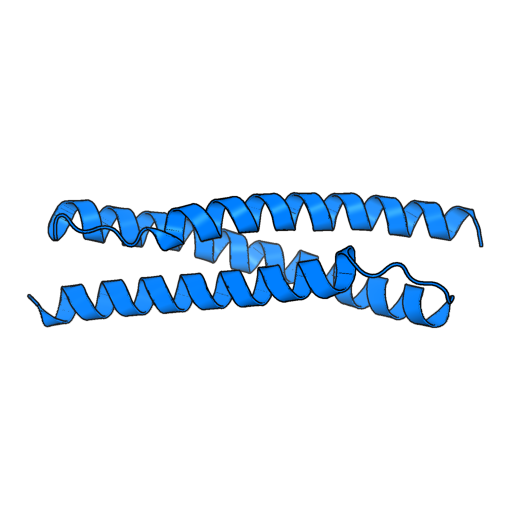79 ? 8.856 -5.486 -12.964 1.00 92.25 79 VAL A N 1
ATOM 641 C CA . VAL A 1 79 ? 8.677 -6.083 -11.641 1.00 92.25 79 VAL A CA 1
ATOM 642 C C . VAL A 1 79 ? 7.170 -6.284 -11.432 1.00 92.25 79 VAL A C 1
ATOM 644 O O . VAL A 1 79 ? 6.458 -5.296 -11.242 1.00 92.25 79 VAL A O 1
ATOM 647 N N . PRO A 1 80 ? 6.649 -7.526 -11.518 1.00 90.38 80 PRO A N 1
ATOM 648 C CA . PRO A 1 80 ? 5.205 -7.782 -11.470 1.00 90.38 80 PRO A CA 1
ATOM 649 C C . PRO A 1 80 ? 4.557 -7.391 -10.139 1.00 90.38 80 PRO A C 1
ATOM 651 O O . PRO A 1 80 ? 3.426 -6.912 -10.125 1.00 90.38 80 PRO A O 1
ATOM 654 N N . SER A 1 81 ? 5.303 -7.511 -9.035 1.00 92.50 81 SER A N 1
ATOM 655 C CA . SER A 1 81 ? 4.817 -7.186 -7.689 1.00 92.50 81 SER A CA 1
ATOM 656 C C . SER A 1 81 ? 4.435 -5.715 -7.510 1.00 92.50 81 SER A C 1
ATOM 658 O O . SER A 1 81 ? 3.714 -5.396 -6.572 1.00 92.50 81 SER A O 1
ATOM 660 N N . VAL A 1 82 ? 4.849 -4.821 -8.417 1.00 92.25 82 VAL A N 1
ATOM 661 C CA . VAL A 1 82 ? 4.399 -3.421 -8.426 1.00 92.25 82 VAL A CA 1
ATOM 662 C C . VAL A 1 82 ? 2.890 -3.336 -8.640 1.00 92.25 82 VAL A C 1
ATOM 664 O O . VAL A 1 82 ? 2.210 -2.652 -7.885 1.00 92.25 82 VAL A O 1
ATOM 667 N N . THR A 1 83 ? 2.348 -4.058 -9.626 1.00 90.94 83 THR A N 1
ATOM 668 C CA . THR A 1 83 ? 0.906 -4.033 -9.918 1.00 90.94 83 THR A CA 1
ATOM 669 C C . THR A 1 83 ? 0.100 -4.581 -8.745 1.00 90.94 83 THR A C 1
ATOM 671 O O . THR A 1 83 ? -0.902 -3.979 -8.352 1.00 90.94 83 THR A O 1
ATOM 674 N N . ASP A 1 84 ? 0.575 -5.674 -8.146 1.00 92.62 84 ASP A N 1
ATOM 675 C CA . ASP A 1 84 ? -0.060 -6.290 -6.982 1.00 92.62 84 ASP A CA 1
ATOM 676 C C . ASP A 1 84 ? -0.027 -5.352 -5.766 1.00 92.62 84 ASP A C 1
ATOM 678 O O . ASP A 1 84 ? -1.053 -5.148 -5.115 1.00 92.62 84 ASP A O 1
ATOM 682 N N . ALA A 1 85 ? 1.119 -4.716 -5.497 1.00 93.31 85 ALA A N 1
ATOM 683 C CA . ALA A 1 85 ? 1.280 -3.765 -4.399 1.00 93.31 85 ALA A CA 1
ATOM 684 C C . ALA A 1 85 ? 0.394 -2.524 -4.579 1.00 93.31 85 ALA A C 1
ATOM 686 O O . ALA A 1 85 ? -0.268 -2.101 -3.632 1.00 93.31 85 ALA A O 1
ATOM 687 N N . THR A 1 86 ? 0.305 -1.960 -5.790 1.00 91.75 86 THR A N 1
ATOM 688 C CA . THR A 1 86 ? -0.571 -0.810 -6.070 1.00 91.75 86 THR A CA 1
ATOM 689 C C . THR A 1 86 ? -2.048 -1.166 -5.894 1.00 91.75 86 THR A C 1
ATOM 691 O O . THR A 1 86 ? -2.802 -0.398 -5.290 1.00 91.75 86 THR A O 1
ATOM 694 N N . ALA A 1 87 ? -2.475 -2.340 -6.370 1.00 93.25 87 ALA A N 1
ATOM 695 C CA . ALA A 1 87 ? -3.847 -2.809 -6.185 1.00 93.25 87 ALA A CA 1
ATOM 696 C C . ALA A 1 87 ? -4.168 -3.051 -4.701 1.00 93.25 87 ALA A C 1
ATOM 698 O O . ALA A 1 87 ? -5.214 -2.621 -4.206 1.00 93.25 87 ALA A O 1
ATOM 699 N N . ALA A 1 88 ? -3.253 -3.686 -3.967 1.00 94.50 88 ALA A N 1
ATOM 700 C CA . ALA A 1 88 ? -3.404 -3.938 -2.540 1.00 94.50 88 ALA A CA 1
ATOM 701 C C . ALA A 1 88 ? -3.399 -2.638 -1.714 1.00 94.50 88 ALA A C 1
ATOM 703 O O . ALA A 1 88 ? -4.179 -2.517 -0.768 1.00 94.50 88 ALA A O 1
ATOM 704 N N . LEU A 1 89 ? -2.609 -1.632 -2.102 1.00 95.88 89 LEU A N 1
ATOM 705 C CA . LEU A 1 89 ? -2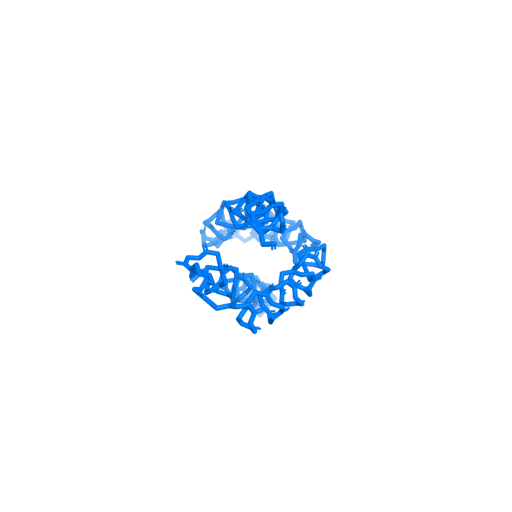.623 -0.307 -1.480 1.00 95.88 89 LEU A CA 1
ATOM 706 C C . LEU A 1 89 ? -3.962 0.408 -1.699 1.00 95.88 89 LEU A C 1
ATOM 708 O O . LEU A 1 89 ? -4.501 1.006 -0.768 1.00 95.88 89 LEU A O 1
ATOM 712 N N . ALA A 1 90 ? -4.545 0.314 -2.898 1.00 94.25 90 ALA A N 1
ATOM 713 C CA . ALA A 1 90 ? -5.873 0.867 -3.166 1.00 94.25 90 ALA A CA 1
ATOM 714 C C . ALA A 1 90 ? -6.954 0.205 -2.290 1.00 94.25 90 ALA A C 1
ATOM 716 O O . ALA A 1 90 ? -7.825 0.891 -1.746 1.00 94.25 90 ALA A O 1
ATOM 717 N N . GLN A 1 91 ? -6.866 -1.114 -2.088 1.00 94.44 91 GLN A N 1
ATOM 718 C CA . GLN A 1 91 ? -7.739 -1.833 -1.157 1.00 94.44 91 GLN A CA 1
ATOM 719 C C . GLN A 1 91 ? -7.514 -1.391 0.295 1.00 94.44 91 GLN A C 1
ATOM 721 O O . GLN A 1 91 ? -8.485 -1.136 1.006 1.00 94.44 91 GLN A O 1
ATOM 726 N N . ALA A 1 92 ? -6.258 -1.250 0.731 1.00 94.38 92 ALA A N 1
ATOM 727 C CA . ALA A 1 92 ? -5.909 -0.781 2.073 1.00 94.38 92 ALA A CA 1
ATOM 728 C C . ALA A 1 92 ? -6.452 0.632 2.340 1.00 94.38 92 ALA A C 1
ATOM 730 O O . ALA A 1 92 ? -7.075 0.865 3.373 1.00 94.38 92 ALA A O 1
ATOM 731 N N . LYS A 1 93 ? -6.331 1.546 1.370 1.00 95.12 93 LYS A N 1
ATOM 732 C CA . LYS A 1 93 ? -6.945 2.880 1.421 1.00 95.12 93 LYS A CA 1
ATOM 733 C C . LYS A 1 93 ? -8.460 2.809 1.613 1.00 95.12 93 LYS A C 1
ATOM 735 O O . LYS A 1 93 ? -9.011 3.531 2.441 1.00 95.12 93 LYS A O 1
ATOM 740 N N . SER A 1 94 ? -9.144 1.941 0.865 1.00 93.44 94 SER A N 1
ATOM 741 C CA . SER A 1 94 ? -10.590 1.764 1.030 1.00 93.44 94 SER A CA 1
ATOM 742 C C . SER A 1 94 ? -10.943 1.190 2.403 1.00 93.44 94 SER A C 1
ATOM 744 O O . SER A 1 94 ? -11.920 1.633 3.002 1.00 93.44 94 SER A O 1
ATOM 746 N N . LYS A 1 95 ? -10.163 0.226 2.912 1.00 92.00 95 LYS A N 1
ATOM 747 C CA . LYS A 1 95 ? -10.359 -0.347 4.250 1.00 92.00 95 LYS A CA 1
ATOM 748 C C . LYS A 1 95 ? -10.179 0.703 5.347 1.00 92.00 95 LYS A C 1
ATOM 750 O O . LYS A 1 95 ? -11.054 0.805 6.197 1.00 92.00 95 LYS A O 1
ATOM 755 N N . LEU A 1 96 ? -9.115 1.511 5.297 1.00 91.50 96 LEU A N 1
ATOM 756 C CA . LEU A 1 96 ? -8.880 2.607 6.249 1.00 91.50 96 LEU A CA 1
ATOM 757 C C . LEU A 1 96 ? -10.052 3.592 6.292 1.00 91.50 96 LEU A C 1
ATOM 759 O O . LEU A 1 96 ? -10.521 3.939 7.372 1.00 91.50 96 LEU A O 1
ATOM 763 N N . LYS A 1 97 ? -10.566 3.992 5.122 1.00 90.44 97 LYS A N 1
ATOM 764 C CA . LYS A 1 97 ? -11.720 4.896 5.031 1.00 90.44 97 LYS A CA 1
ATOM 765 C C . LYS A 1 97 ? -12.990 4.282 5.626 1.00 90.44 97 LYS A C 1
ATOM 767 O O . LYS A 1 97 ? -13.756 4.963 6.297 1.00 90.44 97 LYS A O 1
ATOM 772 N N . ASN A 1 98 ? -13.233 2.998 5.370 1.00 89.38 98 ASN A N 1
ATOM 773 C CA . ASN A 1 98 ? -14.394 2.307 5.931 1.00 89.38 98 ASN A CA 1
ATOM 774 C C . ASN A 1 98 ? -14.259 2.124 7.448 1.00 89.38 98 ASN A C 1
ATOM 776 O O . ASN A 1 98 ? -15.252 2.207 8.163 1.00 89.38 98 ASN A O 1
ATOM 780 N N . TYR A 1 99 ? -13.039 1.894 7.934 1.00 87.62 99 TYR A N 1
ATOM 781 C CA . TYR A 1 99 ? -12.759 1.762 9.357 1.00 87.62 99 TYR A CA 1
ATOM 782 C C . TYR A 1 99 ? -12.985 3.072 10.115 1.00 87.62 99 TYR A C 1
ATOM 784 O O . TYR A 1 99 ? -13.563 3.034 11.194 1.00 87.62 99 TYR A O 1
ATOM 792 N N . ASP A 1 100 ? -12.647 4.221 9.523 1.00 84.19 100 ASP A N 1
ATOM 793 C CA . ASP A 1 100 ? -12.986 5.541 10.080 1.00 84.19 100 ASP A CA 1
ATOM 794 C C . ASP A 1 100 ? -14.497 5.677 10.339 1.00 84.19 100 ASP A C 1
ATOM 796 O O . ASP A 1 100 ? -14.933 6.023 11.437 1.00 84.19 100 ASP A O 1
ATOM 800 N N . ALA A 1 101 ? -15.317 5.292 9.354 1.00 83.62 101 ALA A N 1
ATOM 801 C CA . ALA A 1 101 ? -16.772 5.317 9.484 1.00 83.62 101 ALA A CA 1
ATOM 802 C C . ALA A 1 101 ? -17.289 4.356 10.571 1.00 83.62 101 ALA A C 1
ATOM 804 O O . ALA A 1 101 ? -18.226 4.698 11.293 1.00 83.62 101 ALA A O 1
ATOM 805 N N . LEU A 1 102 ? -16.681 3.171 10.708 1.00 83.69 102 LEU A N 1
ATOM 806 C CA . LEU A 1 102 ? -17.021 2.211 11.765 1.00 83.69 102 LEU A CA 1
ATOM 807 C C . LEU A 1 102 ? -16.658 2.741 13.153 1.00 83.69 102 LEU A C 1
ATOM 809 O O . LEU A 1 102 ? -17.468 2.633 14.074 1.00 83.69 102 LEU A O 1
ATOM 813 N N . LEU A 1 103 ? -15.471 3.337 13.299 1.00 79.69 103 LEU A N 1
ATOM 814 C CA . LEU A 1 103 ? -15.070 3.972 14.548 1.00 79.69 103 LEU A CA 1
ATOM 815 C C . LEU A 1 103 ? -16.059 5.091 14.902 1.00 79.69 103 LEU A C 1
ATOM 817 O O . LEU A 1 103 ? -16.574 5.124 16.016 1.00 79.69 103 LEU A O 1
ATOM 821 N N . GLN A 1 104 ? -16.409 5.958 13.951 1.00 78.38 104 GLN A N 1
ATOM 822 C CA . GLN A 1 104 ? -17.352 7.048 14.201 1.00 78.38 104 GLN A CA 1
ATOM 823 C C . GLN A 1 104 ? -18.734 6.548 14.659 1.00 78.38 104 GLN A C 1
ATOM 825 O O . GLN A 1 104 ? -19.297 7.117 15.588 1.00 78.38 104 GLN A O 1
ATOM 830 N N . GLN A 1 105 ? -19.253 5.460 14.078 1.00 75.88 105 GLN A N 1
ATOM 831 C CA . GLN A 1 105 ? -20.526 4.860 14.502 1.00 75.88 105 GLN A CA 1
ATOM 832 C C . GLN A 1 105 ? -20.476 4.268 15.912 1.00 75.88 105 GLN A C 1
ATOM 834 O O . GLN A 1 105 ? -21.453 4.360 16.646 1.00 75.88 105 GLN A O 1
ATOM 839 N N . GLN A 1 106 ? -19.361 3.649 16.304 1.00 70.88 106 GLN A N 1
ATOM 840 C CA . GLN A 1 106 ? -19.228 3.084 17.648 1.00 70.88 106 GLN A CA 1
ATOM 841 C C . GLN A 1 106 ? -19.193 4.166 18.734 1.00 70.88 106 GLN A C 1
ATOM 843 O O . GLN A 1 106 ? -19.645 3.901 19.843 1.00 70.88 106 GLN A O 1
ATOM 848 N N . ILE A 1 107 ? -18.731 5.383 18.423 1.00 64.88 107 ILE A N 1
ATOM 849 C CA . ILE A 1 107 ? -18.798 6.527 19.350 1.00 64.88 107 ILE A CA 1
ATOM 850 C C . ILE A 1 107 ? -20.249 6.877 19.685 1.00 64.88 107 ILE A C 1
ATOM 852 O O . ILE A 1 107 ? -20.534 7.178 20.835 1.00 64.88 107 ILE A O 1
ATOM 856 N N . ASP A 1 108 ? -21.163 6.802 18.717 1.00 59.81 108 ASP A N 1
ATOM 857 C CA . ASP A 1 108 ? -22.575 7.147 18.932 1.00 59.81 108 ASP A CA 1
ATOM 858 C C . ASP A 1 108 ? -23.329 6.095 19.778 1.00 59.81 108 ASP A C 1
ATOM 860 O O . ASP A 1 108 ? -24.462 6.332 20.199 1.00 59.81 108 ASP A O 1
ATOM 864 N N . VAL A 1 109 ? -22.721 4.923 20.009 1.00 61.44 109 VAL A N 1
ATOM 865 C CA . VAL A 1 109 ? -23.307 3.796 20.757 1.00 61.44 109 VAL A CA 1
ATOM 866 C C . VAL A 1 109 ? -22.836 3.747 22.222 1.00 61.44 109 VAL A C 1
ATOM 868 O O . VAL A 1 109 ? -23.500 3.101 23.035 1.00 61.44 109 VAL A O 1
ATOM 871 N N . PHE A 1 110 ? -21.734 4.423 22.572 1.00 54.28 110 PHE A N 1
ATOM 872 C CA . PHE A 1 110 ? -21.204 4.525 23.943 1.00 54.28 110 PHE A CA 1
ATOM 873 C C . PHE A 1 110 ? -21.598 5.843 24.618 1.00 54.28 110 PHE A C 1
ATOM 875 O O . PHE A 1 110 ? -21.926 5.790 25.825 1.00 54.28 110 PHE A O 1
#